Protein AF-A0A9D2WN21-F1 (afdb_monomer)

Foldseek 3Di:
DKEKEAAPDDDDDCVQFDDKDFVLVQCVVDPAQKGWDWDADPQAIKIWMWHADPVARWIWIWIDGVNHTQDIDICPVLVVVLCVVTPGDDPDHDYDYQVNQWDWDDGQFKIKIWGWRMKMWDQDPVPRGIHIHTHTGMMTMDTHD

Nearest PDB structures (foldseek):
  7yfz-assembly1_l  TM=7.341E-01  e=1.716E+00  uncultured cyanophage
  8cht-assembly2_B  TM=3.443E-01  e=5.655E-02  Homo sapiens
  8chu-assembly1_A  TM=2.888E-01  e=1.364E-01  Homo sapiens
  3k44-assembly1_A  TM=2.718E-01  e=8.784E-02  Drosophila melanogaster
  6vbv-assembly1_1  TM=2.927E-01  e=1.537E+00  Bos taurus

Solvent-accessible surface area (backbone atoms only — not comparable to full-atom values): 8009 Å² total; per-residue (Å²): 77,44,20,38,36,34,47,67,97,73,91,77,91,51,89,86,37,82,42,79,41,66,42,51,69,40,34,76,74,31,95,54,68,32,29,76,50,76,48,81,56,96,93,40,45,35,38,41,35,39,38,47,40,87,87,44,35,51,39,32,45,34,34,23,51,71,89,38,80,70,43,78,47,66,42,58,71,61,47,54,54,49,42,70,78,53,52,57,58,41,97,56,73,41,82,43,51,68,75,75,35,37,49,79,47,80,51,86,58,35,40,35,40,40,36,36,46,34,40,38,37,32,41,40,91,87,73,82,39,68,39,42,45,70,42,48,44,37,39,31,38,22,79,47,128

Secondary structure (DSSP, 8-state):
-EEEEE--S-----TT-SEEEEHHHHHHH-SSSEEEEEEE-SSSEEEEEEEE-TTT--EEEEEEETTEEEEEEETHHHHHHHHHHS-S--SSPEE--TTTTEEEEE-SSEEEEEEEEEEEEEEETTTTEEEEEEEEEEEEEEE--

pLDDT: mean 89.33, std 9.94, range [52.62, 97.94]

Organism: NCBI:txid182264

Mean predicted aligned error: 4.8 Å

Structure (mmCIF, N/CA/C/O backbone):
data_AF-A0A9D2WN21-F1
#
_entry.id   AF-A0A9D2WN21-F1
#
loop_
_atom_site.group_PDB
_atom_site.id
_atom_site.type_symbol
_atom_site.label_atom_id
_atom_site.label_alt_id
_atom_site.label_comp_id
_atom_site.label_asym_id
_atom_site.label_entity_id
_atom_site.label_seq_id
_atom_site.pdbx_PDB_ins_code
_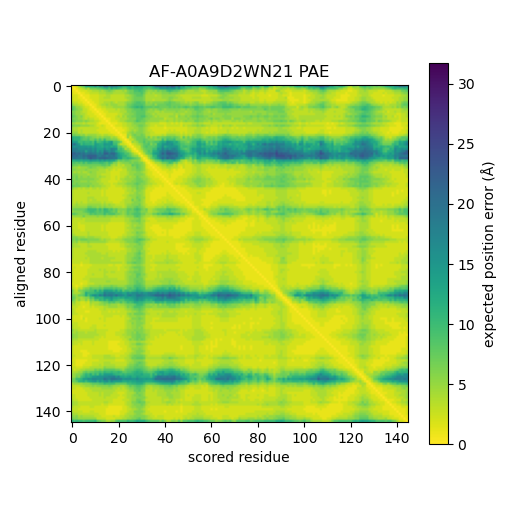atom_site.Cartn_x
_atom_site.Cartn_y
_atom_site.Cartn_z
_atom_site.occupancy
_atom_site.B_iso_or_equiv
_atom_site.auth_seq_id
_atom_site.auth_comp_id
_atom_site.auth_asym_id
_atom_site.auth_atom_id
_atom_site.pdbx_PDB_model_num
ATOM 1 N N . MET A 1 1 ? 10.266 2.972 -21.757 1.00 81.50 1 MET A N 1
ATOM 2 C CA . MET A 1 1 ? 10.824 1.655 -21.338 1.00 81.50 1 MET A CA 1
ATOM 3 C C . MET A 1 1 ? 10.109 1.238 -20.070 1.00 81.50 1 MET A C 1
ATOM 5 O O . MET A 1 1 ? 9.871 2.117 -19.258 1.00 81.50 1 MET A O 1
ATOM 9 N N . GLU A 1 2 ? 9.767 -0.036 -19.892 1.00 86.62 2 GLU A N 1
ATOM 10 C CA . GLU A 1 2 ? 8.952 -0.490 -18.754 1.00 86.62 2 GLU A CA 1
ATOM 11 C C . GLU A 1 2 ? 9.639 -1.627 -17.993 1.00 86.62 2 GLU A C 1
ATOM 13 O O . GLU A 1 2 ? 10.438 -2.369 -18.569 1.00 86.62 2 GLU A O 1
ATOM 18 N N . THR A 1 3 ? 9.349 -1.719 -16.700 1.00 92.06 3 THR A N 1
ATOM 19 C CA . THR A 1 3 ? 9.606 -2.878 -15.846 1.00 92.06 3 THR A CA 1
ATOM 20 C C . THR A 1 3 ? 8.333 -3.160 -15.052 1.00 92.06 3 THR A C 1
ATOM 22 O O . THR A 1 3 ? 7.779 -2.246 -14.445 1.00 92.06 3 THR A O 1
ATOM 25 N N . SER A 1 4 ? 7.891 -4.416 -15.044 1.00 92.44 4 SER A N 1
ATOM 26 C CA . SER A 1 4 ? 6.722 -4.870 -14.279 1.00 92.44 4 SER A CA 1
ATOM 27 C C . SER A 1 4 ? 7.160 -5.789 -13.145 1.00 92.44 4 SER A C 1
ATOM 29 O O . SER A 1 4 ? 7.977 -6.690 -13.364 1.00 92.44 4 SER A O 1
ATOM 31 N N . LEU A 1 5 ? 6.605 -5.590 -11.956 1.00 94.25 5 LEU A N 1
ATOM 32 C CA . LEU A 1 5 ? 6.828 -6.410 -10.769 1.00 94.25 5 LEU A CA 1
ATOM 33 C C . LEU A 1 5 ? 5.545 -7.128 -10.407 1.00 94.25 5 LEU A C 1
ATOM 35 O O . LEU A 1 5 ? 4.504 -6.495 -10.289 1.00 94.25 5 LEU A O 1
ATOM 39 N N . ILE A 1 6 ? 5.619 -8.440 -10.223 1.00 93.69 6 ILE A N 1
ATOM 40 C CA . ILE A 1 6 ? 4.447 -9.257 -9.911 1.00 93.69 6 ILE A CA 1
ATOM 41 C C . ILE A 1 6 ? 4.706 -10.004 -8.611 1.00 93.69 6 ILE A C 1
ATOM 43 O O . ILE A 1 6 ? 5.717 -10.701 -8.493 1.00 93.69 6 ILE A O 1
ATOM 47 N N . LEU A 1 7 ? 3.758 -9.892 -7.681 1.00 93.31 7 LEU A N 1
ATOM 48 C CA . LEU A 1 7 ? 3.696 -10.742 -6.500 1.00 93.31 7 LEU A CA 1
ATOM 49 C C . LEU A 1 7 ? 3.158 -12.121 -6.925 1.00 93.31 7 LEU A C 1
ATOM 51 O O . LEU A 1 7 ? 2.014 -12.206 -7.392 1.00 93.31 7 LEU A O 1
ATOM 55 N N . PRO A 1 8 ? 3.952 -13.206 -6.853 1.00 91.75 8 PRO A N 1
ATOM 56 C CA . PRO A 1 8 ? 3.438 -14.543 -7.121 1.00 91.75 8 PRO A CA 1
ATOM 57 C C . PRO A 1 8 ? 2.351 -14.926 -6.099 1.00 91.75 8 PRO A C 1
ATOM 59 O O . PRO A 1 8 ? 2.333 -14.393 -4.993 1.00 91.75 8 PRO A O 1
ATOM 62 N N . PRO A 1 9 ? 1.446 -15.865 -6.431 1.00 88.12 9 PRO A N 1
ATOM 63 C CA . PRO A 1 9 ? 0.459 -16.346 -5.471 1.00 88.12 9 PRO A CA 1
ATOM 64 C C . PRO A 1 9 ? 1.143 -16.957 -4.244 1.00 88.12 9 PRO A C 1
ATOM 66 O O . PRO A 1 9 ? 1.802 -17.993 -4.349 1.00 88.12 9 PRO A O 1
ATOM 69 N N . GLU A 1 10 ? 0.959 -16.334 -3.086 1.00 86.50 10 GLU A N 1
ATOM 70 C CA . GLU A 1 10 ? 1.473 -16.815 -1.807 1.00 86.50 10 GLU A CA 1
ATOM 71 C C . GLU A 1 10 ? 0.510 -16.498 -0.658 1.00 86.50 10 G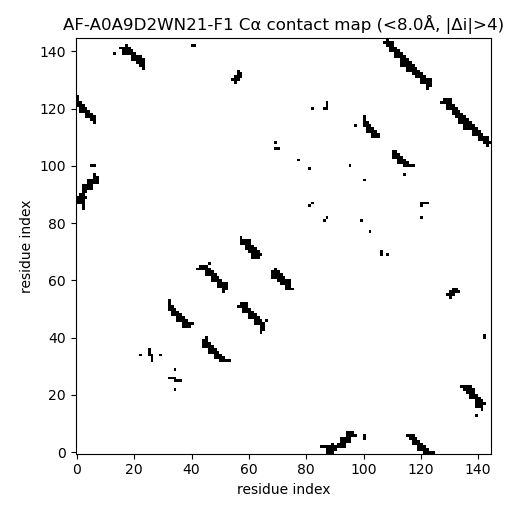LU A C 1
ATOM 73 O O . GLU A 1 10 ? -0.400 -15.678 -0.792 1.00 86.50 10 GLU A O 1
ATOM 78 N N . ALA A 1 11 ? 0.670 -17.204 0.463 1.00 88.44 11 ALA A N 1
ATOM 79 C CA . ALA A 1 11 ? -0.121 -16.959 1.662 1.00 88.44 11 ALA A CA 1
ATOM 80 C C . ALA A 1 11 ? 0.462 -15.771 2.433 1.00 88.44 11 ALA A C 1
ATOM 82 O O . ALA A 1 11 ? 1.665 -15.722 2.677 1.00 88.44 11 ALA A O 1
ATOM 83 N N . ILE A 1 12 ? -0.403 -14.849 2.847 1.00 88.88 12 ILE A N 1
ATOM 84 C CA . ILE A 1 12 ? -0.033 -13.691 3.662 1.00 88.88 12 ILE A CA 1
ATOM 85 C C . ILE A 1 12 ? -0.541 -13.960 5.076 1.00 88.88 12 ILE A C 1
ATOM 87 O O . ILE A 1 12 ? -1.740 -14.180 5.265 1.00 88.88 12 ILE A O 1
ATOM 91 N N . ASP A 1 13 ? 0.363 -13.973 6.054 1.00 89.31 13 ASP A N 1
ATOM 92 C CA . ASP A 1 13 ? -0.025 -14.030 7.461 1.00 89.31 13 ASP A CA 1
ATOM 93 C C . ASP A 1 13 ? -0.565 -12.662 7.884 1.00 89.31 13 ASP A C 1
ATOM 95 O O . ASP A 1 13 ? 0.124 -11.648 7.790 1.00 89.31 13 ASP A O 1
ATOM 99 N N . ILE A 1 14 ? -1.825 -12.649 8.309 1.00 91.44 14 ILE A N 1
ATOM 100 C CA . ILE A 1 14 ? -2.538 -11.449 8.750 1.00 91.44 14 ILE A CA 1
ATOM 101 C C . ILE A 1 14 ? -3.027 -11.588 10.191 1.00 91.44 14 ILE A C 1
ATOM 103 O O . ILE A 1 14 ? -3.936 -10.875 10.598 1.00 91.44 14 ILE A O 1
ATOM 107 N N . SER A 1 15 ? -2.474 -12.534 10.954 1.00 92.12 15 SER A N 1
ATOM 108 C CA . SER A 1 15 ? -2.892 -12.795 12.337 1.00 92.12 15 SER A CA 1
ATOM 109 C C . SER A 1 15 ? -2.738 -11.578 13.255 1.00 92.12 15 SER A C 1
ATOM 111 O O . SER A 1 15 ? -3.534 -11.413 14.179 1.00 92.12 15 SER A O 1
ATOM 113 N N . ASP A 1 16 ? -1.793 -10.693 12.939 1.00 92.25 16 ASP A N 1
ATOM 114 C CA . ASP A 1 16 ? -1.572 -9.421 13.631 1.00 92.25 16 ASP A CA 1
ATOM 115 C C . ASP A 1 16 ? -2.527 -8.295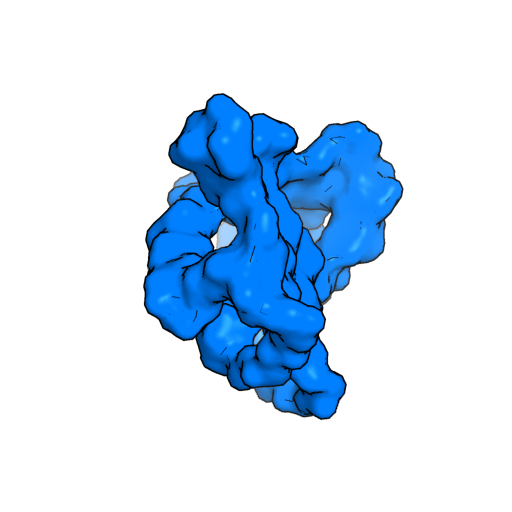 13.185 1.00 92.25 16 ASP A C 1
ATOM 117 O O . ASP A 1 16 ? -2.483 -7.199 13.743 1.00 92.25 16 ASP A O 1
ATOM 121 N N . PHE A 1 17 ? -3.392 -8.536 12.191 1.00 95.38 17 PHE A N 1
ATOM 122 C CA . PHE A 1 17 ? -4.292 -7.532 11.623 1.00 95.38 17 PHE A CA 1
ATOM 123 C C . PHE A 1 17 ? -5.765 -7.893 11.810 1.00 95.38 17 PHE A C 1
ATOM 125 O O . PHE A 1 17 ? -6.249 -8.946 11.397 1.00 95.38 17 PHE A O 1
ATOM 132 N N . ARG A 1 18 ? -6.523 -6.955 12.381 1.00 94.56 18 ARG A N 1
ATOM 133 C CA . ARG A 1 18 ? -7.962 -7.106 12.633 1.00 94.56 18 ARG A CA 1
ATOM 134 C C . ARG A 1 18 ? -8.821 -6.966 11.379 1.00 94.56 18 ARG A C 1
ATOM 136 O O . ARG A 1 18 ? -9.837 -7.652 11.261 1.00 94.56 18 ARG A O 1
ATOM 143 N N . TRP A 1 19 ? -8.466 -6.054 10.476 1.00 95.62 19 TRP A N 1
ATOM 144 C CA . TRP A 1 19 ? -9.272 -5.741 9.295 1.00 95.62 19 TRP A CA 1
ATOM 145 C C . TRP A 1 19 ? -8.493 -5.949 8.003 1.00 95.62 19 TRP A C 1
ATOM 147 O O . TRP A 1 19 ? -7.303 -5.652 7.931 1.00 95.62 19 TRP A O 1
ATOM 157 N N . ALA A 1 20 ? -9.203 -6.406 6.974 1.00 94.44 20 ALA A N 1
ATOM 158 C CA . ALA A 1 20 ? -8.712 -6.549 5.612 1.00 94.44 20 ALA A CA 1
ATOM 159 C C . ALA A 1 20 ? -9.684 -5.854 4.653 1.00 94.44 20 ALA A C 1
ATOM 161 O O . ALA A 1 20 ? -10.892 -6.099 4.700 1.00 94.44 20 ALA A O 1
ATOM 162 N N . PHE A 1 21 ? -9.152 -5.006 3.781 1.00 91.50 21 PHE A N 1
ATOM 163 C CA . PHE A 1 21 ? -9.906 -4.267 2.778 1.00 91.50 21 PHE A CA 1
ATOM 164 C C . PHE A 1 21 ? -9.414 -4.661 1.388 1.00 91.50 21 PHE A C 1
ATOM 166 O O . PHE A 1 21 ? -8.228 -4.526 1.094 1.00 91.50 21 PHE A O 1
ATOM 173 N N . ASP A 1 22 ? -10.329 -5.131 0.541 1.00 87.19 22 ASP A N 1
ATOM 174 C CA . ASP A 1 22 ? -10.082 -5.303 -0.892 1.00 87.19 22 ASP A CA 1
ATOM 175 C C . ASP A 1 22 ? -10.167 -3.932 -1.568 1.00 87.19 22 ASP A C 1
ATOM 177 O O . ASP A 1 22 ? -11.240 -3.330 -1.671 1.00 87.19 22 ASP A O 1
ATOM 181 N N . MET A 1 23 ? -9.014 -3.426 -1.997 1.00 81.12 23 MET A N 1
ATOM 182 C CA . MET A 1 23 ? -8.897 -2.081 -2.556 1.00 81.12 23 MET A CA 1
ATOM 183 C C . MET A 1 23 ? -9.154 -2.056 -4.066 1.00 81.12 23 MET A C 1
ATOM 185 O O . MET A 1 23 ? -9.535 -1.006 -4.590 1.00 81.12 23 MET A O 1
ATOM 189 N N . GLN A 1 24 ? -9.029 -3.198 -4.750 1.00 70.12 24 GLN A N 1
ATOM 190 C CA . GLN A 1 24 ? -9.307 -3.326 -6.182 1.00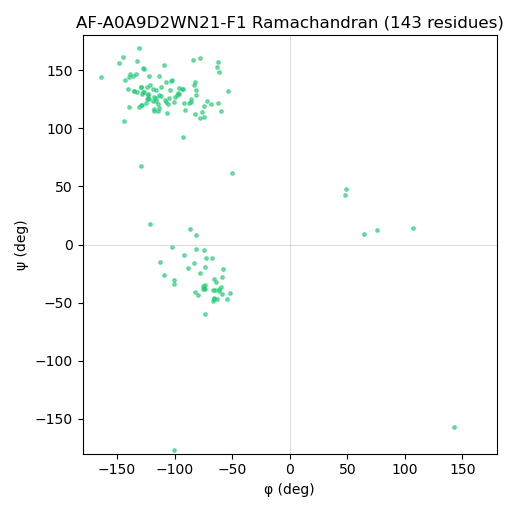 70.12 24 GLN A CA 1
ATOM 191 C C . GLN A 1 24 ? -10.802 -3.111 -6.442 1.00 70.12 24 GLN A C 1
ATOM 193 O O . GLN A 1 24 ? -11.183 -2.244 -7.233 1.00 70.12 24 GLN A O 1
ATOM 198 N N . THR A 1 25 ? -11.657 -3.782 -5.667 1.00 60.56 25 THR A N 1
ATOM 199 C CA . THR A 1 25 ? -13.114 -3.604 -5.761 1.00 60.56 25 THR A CA 1
ATOM 200 C C . THR A 1 25 ? -13.555 -2.182 -5.375 1.00 60.56 25 THR A C 1
ATOM 202 O O . THR A 1 25 ? -14.524 -1.648 -5.922 1.00 60.56 25 THR A O 1
ATOM 205 N N . LEU A 1 26 ? -12.855 -1.522 -4.444 1.00 59.03 26 LEU A N 1
ATOM 206 C CA . LEU A 1 26 ? -13.188 -0.153 -4.031 1.00 59.03 26 LEU A CA 1
ATOM 207 C C . LEU A 1 26 ? -12.810 0.896 -5.087 1.00 59.03 26 LEU A C 1
ATOM 209 O O . LEU A 1 26 ? -13.531 1.882 -5.237 1.00 59.03 26 LEU A O 1
ATOM 213 N N . ALA A 1 27 ? -11.715 0.696 -5.821 1.00 58.75 27 ALA A N 1
ATOM 214 C CA . ALA A 1 27 ? -11.289 1.607 -6.882 1.00 58.75 27 ALA A CA 1
ATOM 215 C C . ALA A 1 27 ? -12.166 1.486 -8.142 1.00 58.75 27 ALA A C 1
ATOM 217 O O . ALA A 1 27 ? -12.504 2.498 -8.746 1.00 58.75 27 ALA A O 1
ATOM 218 N N . GLU A 1 28 ? -12.610 0.279 -8.508 1.00 55.72 28 GLU A N 1
ATOM 219 C CA . GLU A 1 28 ? -13.481 0.065 -9.680 1.00 55.72 28 GLU A CA 1
ATOM 220 C C . GLU A 1 28 ? -14.873 0.706 -9.529 1.00 55.72 28 GLU A C 1
ATOM 222 O O . GLU A 1 28 ? -15.483 1.136 -10.511 1.00 55.72 28 GLU A O 1
ATOM 227 N N . ASN A 1 29 ? -15.371 0.812 -8.293 1.00 52.62 29 ASN A N 1
ATOM 228 C CA . ASN A 1 29 ? -16.668 1.424 -7.994 1.00 52.62 29 ASN A CA 1
ATOM 229 C C . ASN A 1 29 ? -16.617 2.958 -7.887 1.00 52.62 29 ASN A C 1
ATOM 231 O O . ASN A 1 29 ? -17.663 3.612 -7.945 1.00 52.62 29 ASN A O 1
ATOM 235 N N . ASN A 1 30 ? -15.425 3.544 -7.753 1.00 53.00 30 ASN A N 1
ATOM 236 C CA . ASN A 1 30 ? -15.236 4.980 -7.583 1.00 53.00 30 ASN A CA 1
ATOM 237 C C . ASN A 1 30 ? -14.687 5.598 -8.878 1.00 53.00 30 ASN A C 1
ATOM 239 O O . ASN A 1 30 ? -13.569 5.345 -9.304 1.00 53.00 30 ASN A O 1
ATOM 243 N N . LYS A 1 31 ? -15.498 6.441 -9.530 1.00 53.94 31 LYS A N 1
ATOM 244 C CA . LYS A 1 31 ? -15.151 7.114 -10.802 1.00 53.94 31 LYS A CA 1
ATOM 245 C C . LYS A 1 31 ? -14.024 8.148 -10.684 1.00 53.94 31 LYS A C 1
ATOM 247 O O . LYS A 1 31 ? -13.536 8.642 -11.696 1.00 53.94 31 LYS A O 1
ATOM 252 N N . GLU A 1 32 ? -13.651 8.506 -9.467 1.00 61.12 32 GLU A N 1
ATOM 253 C CA . GLU A 1 32 ? -12.569 9.427 -9.141 1.00 61.12 32 GLU A CA 1
ATOM 254 C C . GLU A 1 32 ? -11.457 8.560 -8.574 1.00 61.12 32 GLU A C 1
ATOM 256 O O . GLU A 1 32 ? -11.767 7.851 -7.629 1.00 61.12 32 GLU A O 1
ATOM 261 N N . ASN A 1 33 ? -10.245 8.582 -9.155 1.00 73.50 33 ASN A N 1
ATOM 262 C CA . ASN A 1 33 ? -9.054 7.751 -8.863 1.00 73.50 33 ASN A CA 1
ATOM 263 C C . ASN A 1 33 ? -8.660 7.678 -7.376 1.00 73.50 33 ASN A C 1
ATOM 265 O O . ASN A 1 33 ? -7.596 8.120 -6.941 1.00 73.50 33 ASN A O 1
ATOM 269 N N . SER A 1 34 ? -9.566 7.143 -6.585 1.00 80.19 34 SER A N 1
ATOM 270 C CA . SER A 1 34 ? -9.614 7.219 -5.152 1.00 80.19 34 SER A CA 1
ATOM 271 C C . SER A 1 34 ? -10.576 6.158 -4.637 1.00 80.19 34 SER A C 1
ATOM 273 O O . SER A 1 34 ? -11.588 5.849 -5.260 1.00 80.19 34 SER A O 1
ATOM 275 N N . ALA A 1 35 ? -10.253 5.585 -3.494 1.00 85.44 35 ALA A N 1
ATOM 276 C CA . ALA A 1 35 ? -11.081 4.628 -2.792 1.00 85.44 35 ALA A CA 1
ATOM 277 C C . ALA A 1 35 ? -11.208 5.098 -1.347 1.00 85.44 35 ALA A C 1
ATOM 279 O O . ALA A 1 35 ? -10.218 5.498 -0.736 1.00 85.44 35 ALA A O 1
ATOM 280 N N . SER A 1 36 ? -12.420 5.047 -0.799 1.00 88.88 36 SER A N 1
ATOM 281 C CA . SER A 1 36 ? -12.669 5.374 0.602 1.00 88.88 36 SER A CA 1
ATOM 282 C C . SER A 1 36 ? -13.462 4.263 1.270 1.00 88.88 36 SER A C 1
ATOM 284 O O . SER A 1 36 ? -14.436 3.759 0.708 1.00 88.88 36 SER A O 1
ATOM 286 N N . VAL A 1 37 ? -13.048 3.881 2.474 1.00 91.81 37 VAL A N 1
ATOM 287 C CA . VAL A 1 37 ? -13.747 2.902 3.308 1.00 91.81 37 VAL A CA 1
ATOM 288 C C . VAL A 1 37 ? -13.742 3.363 4.757 1.00 91.81 37 VAL A C 1
ATOM 290 O O . VAL A 1 37 ? -12.824 4.037 5.219 1.00 91.81 37 VAL A O 1
ATOM 293 N N . THR A 1 38 ? -14.813 3.039 5.475 1.00 93.94 38 THR A N 1
ATOM 294 C CA . THR A 1 38 ? -14.979 3.390 6.885 1.00 93.94 38 THR A CA 1
ATOM 295 C C . THR A 1 38 ? -15.160 2.129 7.716 1.00 93.94 38 THR A C 1
ATOM 297 O O . THR A 1 38 ? -15.903 1.231 7.318 1.00 93.94 38 THR A O 1
ATOM 300 N N . VAL A 1 39 ? -14.507 2.069 8.876 1.00 95.31 39 VAL A N 1
ATOM 301 C CA . VAL A 1 39 ? -14.640 0.969 9.836 1.00 95.31 39 VAL A CA 1
ATOM 302 C C . VAL A 1 39 ? -14.770 1.509 11.258 1.00 95.31 39 VAL A C 1
ATOM 304 O O . VAL A 1 39 ? -14.178 2.528 11.607 1.00 95.31 39 VAL A O 1
ATOM 307 N N . ASN A 1 40 ? -15.558 0.824 12.085 1.00 96.19 40 ASN A N 1
ATOM 308 C CA . ASN A 1 40 ? -15.666 1.127 13.510 1.00 96.19 40 ASN A CA 1
ATOM 309 C C . ASN A 1 40 ? -14.627 0.300 14.275 1.00 96.19 40 ASN A C 1
ATOM 311 O O . ASN A 1 40 ? -14.707 -0.931 14.276 1.00 96.19 40 ASN A O 1
ATOM 315 N N . GLY A 1 41 ? -13.669 0.982 14.898 1.00 94.75 41 GLY A N 1
ATOM 316 C CA . GLY A 1 41 ? -12.732 0.412 15.863 1.00 94.75 41 GLY A CA 1
ATOM 317 C C . GLY A 1 41 ? -13.134 0.714 17.300 1.00 94.75 41 GLY A C 1
ATOM 318 O O . GLY A 1 41 ? -14.174 1.331 17.555 1.00 94.75 41 GLY A O 1
ATOM 319 N N . ASP A 1 42 ? -12.303 0.294 18.248 1.00 95.31 42 ASP A N 1
ATOM 320 C CA . ASP A 1 42 ? -12.592 0.459 19.671 1.00 95.31 42 ASP A CA 1
ATOM 321 C C . ASP A 1 42 ? -12.313 1.907 20.128 1.00 95.31 42 ASP A C 1
ATOM 323 O O . ASP A 1 42 ? -12.936 2.397 21.074 1.00 95.31 42 ASP A O 1
ATOM 327 N N . ARG A 1 43 ? -11.437 2.636 19.419 1.00 94.25 43 ARG A N 1
ATOM 328 C CA . ARG A 1 43 ? -11.090 4.050 19.670 1.00 94.25 43 ARG A CA 1
ATOM 329 C C . ARG A 1 43 ? -11.950 5.040 18.875 1.00 94.25 43 ARG A C 1
ATOM 331 O O . ARG A 1 43 ? -11.884 6.250 19.121 1.00 94.25 43 ARG A O 1
ATOM 338 N N . GLY A 1 44 ? -12.765 4.557 17.937 1.00 95.81 44 GLY A N 1
ATOM 339 C CA . GLY A 1 44 ? -13.685 5.380 17.155 1.00 95.81 44 GLY A CA 1
ATOM 340 C C . GLY A 1 44 ? -13.833 4.944 15.703 1.00 95.81 44 GLY A C 1
ATOM 341 O O . GLY A 1 44 ? -13.609 3.790 15.344 1.00 95.81 44 GLY A O 1
ATOM 342 N N . ILE A 1 45 ? -14.252 5.888 14.865 1.00 97.44 45 ILE A N 1
ATOM 343 C CA . ILE A 1 45 ? -14.501 5.645 13.445 1.00 97.44 45 ILE A CA 1
ATOM 344 C C . ILE A 1 45 ? -13.232 5.955 12.657 1.00 97.44 45 ILE A C 1
ATOM 346 O O . ILE A 1 45 ? -12.750 7.091 12.677 1.00 97.44 45 ILE A O 1
ATOM 350 N N . TYR A 1 46 ? -12.736 4.957 11.934 1.00 97.44 46 TYR A N 1
ATOM 351 C CA . TYR A 1 46 ? -11.613 5.085 11.018 1.00 97.44 46 TYR A CA 1
ATOM 352 C C . TYR A 1 46 ? -12.112 5.302 9.598 1.00 97.44 46 TYR A C 1
ATOM 354 O O . TYR A 1 46 ? -12.931 4.524 9.109 1.00 97.44 46 TYR A O 1
ATOM 362 N N . ARG A 1 47 ? -11.586 6.321 8.917 1.00 96.25 47 ARG A N 1
ATOM 363 C CA . ARG A 1 47 ? -11.810 6.557 7.486 1.00 96.25 47 ARG A CA 1
ATOM 364 C C . ARG A 1 47 ? -10.492 6.391 6.746 1.00 96.25 47 ARG A C 1
ATOM 366 O O . ARG A 1 47 ? -9.567 7.168 6.955 1.00 96.25 47 ARG A O 1
ATOM 373 N N . ILE A 1 48 ? -10.421 5.379 5.893 1.00 95.06 48 ILE A N 1
ATOM 374 C CA . ILE A 1 48 ? -9.259 5.061 5.071 1.00 95.06 48 ILE A CA 1
ATOM 375 C C . ILE A 1 48 ? -9.522 5.601 3.673 1.00 95.06 48 ILE A C 1
ATOM 377 O O . ILE A 1 48 ? -10.514 5.232 3.049 1.00 95.06 48 ILE A O 1
ATOM 381 N N . ASN A 1 49 ? -8.636 6.463 3.188 1.00 93.44 49 ASN A N 1
ATOM 382 C CA . ASN A 1 49 ? -8.702 7.067 1.867 1.00 93.44 49 ASN A CA 1
ATOM 383 C C . ASN A 1 49 ? -7.418 6.753 1.102 1.00 93.44 49 ASN A C 1
ATOM 385 O O . ASN A 1 49 ? -6.315 7.043 1.562 1.00 93.44 49 ASN A O 1
ATOM 389 N N . TRP A 1 50 ? -7.573 6.186 -0.080 1.00 92.06 50 TRP A N 1
ATOM 390 C CA . TRP A 1 50 ? -6.512 5.950 -1.043 1.00 92.06 50 TRP A CA 1
ATOM 391 C C . TRP A 1 50 ? -6.758 6.858 -2.234 1.00 92.06 50 TRP A C 1
ATOM 393 O O . TRP A 1 50 ? -7.859 6.822 -2.764 1.00 92.06 50 TRP A O 1
ATOM 403 N N . THR A 1 51 ? -5.777 7.645 -2.663 1.00 90.81 51 THR A N 1
ATOM 404 C CA . THR A 1 51 ? -5.924 8.560 -3.808 1.00 90.81 51 THR A CA 1
ATOM 405 C C . THR A 1 51 ? -4.704 8.464 -4.705 1.00 90.81 51 THR A C 1
ATOM 407 O O . THR A 1 51 ? -3.587 8.540 -4.205 1.00 90.81 51 THR A O 1
ATOM 410 N N . VAL A 1 52 ? -4.899 8.332 -6.017 1.00 88.69 52 VAL A N 1
ATOM 411 C CA . VAL A 1 52 ? -3.820 8.240 -7.012 1.00 88.69 52 VAL A CA 1
ATOM 412 C C . VAL A 1 52 ? -3.688 9.561 -7.767 1.00 88.69 52 VAL A C 1
ATOM 414 O O . VAL A 1 52 ? -4.658 10.046 -8.352 1.00 88.69 52 VAL A O 1
ATOM 417 N N . ASP A 1 53 ? -2.483 10.133 -7.789 1.00 85.69 53 ASP A N 1
ATOM 418 C CA . ASP A 1 53 ? -2.175 11.269 -8.661 1.00 85.69 53 ASP A CA 1
ATOM 419 C C . ASP A 1 53 ? -2.180 10.815 -10.130 1.00 85.69 53 ASP A C 1
ATOM 421 O O . ASP A 1 53 ? -1.415 9.935 -10.514 1.00 85.69 53 ASP A O 1
ATOM 425 N N . MET A 1 54 ? -3.028 11.411 -10.970 1.00 79.88 54 MET A N 1
ATOM 426 C CA . MET A 1 54 ? -3.177 10.994 -12.372 1.00 79.88 54 MET A CA 1
ATOM 427 C C . MET A 1 54 ? -2.007 11.391 -13.278 1.00 79.88 54 MET A C 1
ATOM 429 O O . MET A 1 54 ? -1.881 10.839 -14.368 1.00 79.88 54 MET A O 1
ATOM 433 N N . GLN A 1 55 ? -1.187 12.367 -12.882 1.00 80.19 55 GLN A N 1
ATOM 434 C CA . GLN A 1 55 ? -0.062 12.819 -13.700 1.00 80.19 55 GLN A CA 1
ATOM 435 C C . GLN A 1 55 ? 1.126 11.870 -13.563 1.00 80.19 55 GLN A C 1
ATOM 437 O O . GLN A 1 55 ? 1.753 11.503 -14.557 1.00 80.19 55 GLN A O 1
ATOM 442 N N . ILE A 1 56 ? 1.417 11.457 -12.330 1.00 79.75 56 ILE A N 1
ATOM 443 C CA . ILE A 1 56 ? 2.619 10.675 -12.001 1.00 79.75 56 ILE A CA 1
ATOM 444 C C . ILE A 1 56 ? 2.310 9.241 -11.552 1.00 79.75 56 ILE A C 1
ATOM 446 O O . ILE A 1 56 ? 3.201 8.392 -11.544 1.00 79.75 56 ILE A O 1
ATOM 450 N N . GLY A 1 57 ? 1.055 8.941 -11.214 1.00 85.88 57 GLY A N 1
ATOM 451 C CA . GLY A 1 57 ? 0.615 7.616 -10.773 1.00 85.88 57 GLY A CA 1
ATOM 452 C C . GLY A 1 57 ? 1.010 7.272 -9.337 1.00 85.88 57 GLY A C 1
ATOM 453 O O . GLY A 1 57 ? 0.921 6.113 -8.939 1.00 85.88 57 GLY A O 1
ATOM 454 N N . ILE A 1 58 ? 1.464 8.258 -8.555 1.00 90.94 58 ILE A N 1
ATOM 455 C CA . ILE A 1 58 ? 1.895 8.056 -7.170 1.00 90.94 58 ILE A CA 1
ATOM 456 C C . ILE A 1 58 ? 0.685 8.173 -6.237 1.00 90.94 58 ILE A C 1
ATOM 458 O O . ILE A 1 58 ? 0.035 9.223 -6.204 1.00 90.94 58 ILE A O 1
ATOM 462 N N . PRO A 1 59 ? 0.378 7.128 -5.454 1.00 92.69 59 PRO A N 1
ATOM 463 C CA . PRO A 1 59 ? -0.726 7.173 -4.522 1.00 92.69 59 PRO A CA 1
ATOM 464 C C . PRO A 1 59 ? -0.368 7.823 -3.187 1.00 92.69 59 PRO A C 1
ATOM 466 O O . PRO A 1 59 ? 0.788 7.867 -2.760 1.00 92.69 59 PRO A O 1
ATOM 469 N N . THR A 1 60 ? -1.409 8.280 -2.503 1.00 94.62 60 THR A N 1
ATOM 470 C CA . THR A 1 60 ? -1.386 8.739 -1.118 1.00 94.62 60 THR A CA 1
ATOM 471 C C . THR A 1 60 ? -2.394 7.927 -0.314 1.00 94.62 60 THR A C 1
ATOM 473 O O . THR A 1 60 ? -3.554 7.808 -0.714 1.00 94.62 60 THR A O 1
ATOM 476 N N . LEU A 1 61 ? -1.952 7.380 0.819 1.00 95.62 61 LEU A N 1
ATOM 477 C CA . LEU A 1 61 ? -2.827 6.797 1.831 1.00 95.62 61 LEU A CA 1
ATOM 478 C C . LEU A 1 61 ? -3.057 7.826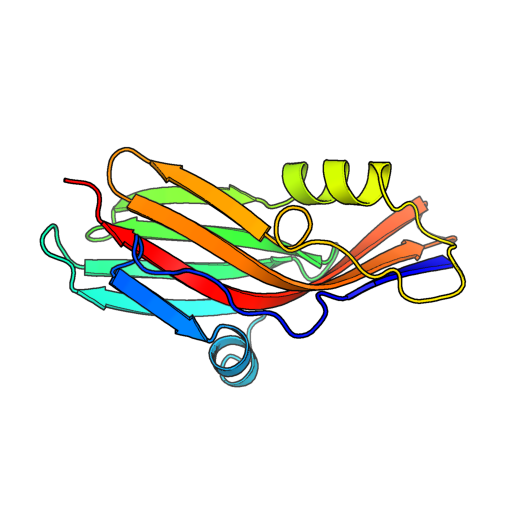 2.932 1.00 95.62 61 LEU A C 1
ATOM 480 O O . LEU A 1 61 ? -2.102 8.343 3.512 1.00 95.62 61 LEU A O 1
ATOM 484 N N . LYS A 1 62 ? -4.320 8.065 3.262 1.00 97.00 62 LYS A N 1
ATOM 485 C CA . LYS A 1 62 ? -4.732 8.899 4.382 1.00 97.00 62 LYS A CA 1
ATOM 486 C C . LYS A 1 62 ? -5.690 8.131 5.284 1.00 97.00 62 LYS A C 1
ATOM 488 O O . LYS A 1 62 ? -6.664 7.563 4.798 1.00 97.00 62 LYS A O 1
ATOM 493 N N . ILE A 1 63 ? -5.435 8.142 6.587 1.00 97.06 63 ILE A N 1
ATOM 494 C CA . ILE A 1 63 ? -6.305 7.543 7.600 1.00 97.06 63 ILE A CA 1
ATOM 495 C C . ILE A 1 63 ? -6.705 8.619 8.603 1.00 97.06 63 ILE A C 1
ATOM 497 O O . ILE A 1 63 ? -5.847 9.263 9.214 1.00 97.06 63 ILE A O 1
ATOM 501 N N . ASP A 1 64 ? -8.012 8.775 8.787 1.00 97.88 64 ASP A N 1
ATOM 502 C CA . ASP A 1 64 ? -8.603 9.643 9.799 1.00 97.88 64 ASP A CA 1
ATOM 503 C C . ASP A 1 64 ? -9.203 8.800 10.929 1.00 97.88 64 ASP A C 1
ATOM 505 O O . ASP A 1 64 ? -9.858 7.796 10.660 1.00 97.88 64 ASP A O 1
ATOM 509 N N . LEU A 1 65 ? -9.043 9.238 12.177 1.00 97.75 65 LEU A N 1
ATOM 510 C CA . LEU A 1 65 ? -9.750 8.733 13.353 1.00 97.75 65 LEU A CA 1
ATOM 511 C C . LEU A 1 65 ? -10.660 9.840 13.887 1.00 97.75 65 LEU A C 1
ATOM 513 O O . LEU A 1 65 ? -10.169 10.887 14.308 1.00 97.75 65 LEU A O 1
ATOM 517 N N . ASN A 1 66 ? -11.977 9.616 13.895 1.00 96.69 66 ASN A N 1
ATOM 518 C CA . ASN A 1 66 ? -12.972 10.613 14.321 1.00 96.69 66 ASN A CA 1
ATOM 519 C C . ASN A 1 66 ? -12.744 11.986 13.645 1.00 96.69 66 ASN A C 1
ATOM 521 O O . ASN A 1 66 ? -12.667 13.016 14.312 1.00 96.69 66 ASN A O 1
ATOM 525 N N . ASP A 1 67 ? -12.559 11.970 12.320 1.00 95.19 67 ASP A N 1
ATOM 526 C CA . ASP A 1 67 ? -12.274 13.137 11.465 1.00 95.19 67 ASP A CA 1
ATOM 527 C C . ASP A 1 67 ? -10.935 13.860 11.732 1.00 95.19 67 ASP A C 1
ATOM 529 O O . ASP A 1 67 ? -10.661 14.909 11.143 1.00 95.19 67 ASP A O 1
ATOM 533 N N . ARG A 1 68 ? -10.055 13.292 12.566 1.00 97.19 68 ARG A N 1
ATOM 534 C CA . ARG A 1 68 ? -8.670 13.748 12.740 1.00 97.19 68 ARG A CA 1
ATOM 535 C C . ARG A 1 68 ? -7.718 12.874 11.932 1.00 97.19 68 ARG A C 1
ATOM 537 O O . ARG A 1 68 ? -7.665 11.670 12.149 1.00 97.19 68 ARG A O 1
ATOM 544 N N . VAL A 1 69 ? -6.888 13.493 11.095 1.00 97.75 69 VAL A N 1
ATOM 545 C CA . VAL A 1 69 ? -5.815 12.794 10.371 1.00 97.75 69 VAL A CA 1
ATOM 546 C C . VAL A 1 69 ? -4.819 12.191 11.367 1.00 97.75 69 VAL A C 1
ATOM 548 O O . VAL A 1 69 ? -4.241 12.921 12.179 1.00 97.75 69 VAL A O 1
ATOM 551 N N . ILE A 1 70 ? -4.630 10.873 11.302 1.00 97.94 70 ILE A N 1
ATOM 552 C CA . ILE A 1 70 ? -3.627 10.136 12.091 1.00 97.94 70 ILE A CA 1
ATOM 553 C C . ILE A 1 70 ? -2.477 9.620 11.221 1.00 97.94 70 ILE A C 1
ATOM 555 O O . ILE A 1 70 ? -1.357 9.499 11.704 1.00 97.94 70 ILE A O 1
ATOM 559 N N . LEU A 1 71 ? -2.732 9.387 9.930 1.00 97.81 71 LEU A N 1
ATOM 560 C CA . LEU A 1 71 ? -1.730 9.007 8.938 1.00 97.81 71 LEU A CA 1
ATOM 561 C C . LEU A 1 71 ? -2.023 9.730 7.626 1.00 97.81 71 LEU A C 1
ATOM 563 O O . LEU A 1 71 ? -3.155 9.712 7.150 1.00 97.81 71 LEU A O 1
ATOM 567 N N . GLU A 1 72 ? -0.999 10.311 7.015 1.00 97.56 72 GLU A N 1
ATOM 568 C CA . GLU A 1 72 ? -1.040 10.791 5.635 1.00 97.56 72 GLU A CA 1
ATOM 569 C C . GLU A 1 72 ? 0.329 10.535 5.009 1.00 97.56 72 GLU A C 1
ATOM 571 O O . GLU A 1 72 ? 1.317 11.181 5.356 1.00 97.56 72 GLU A O 1
ATOM 576 N N . GLN A 1 73 ? 0.399 9.535 4.133 1.00 97.25 73 GLN A N 1
ATOM 577 C CA . GLN A 1 73 ? 1.646 9.063 3.549 1.00 97.25 73 GLN A CA 1
ATOM 578 C C . GLN A 1 73 ? 1.535 9.022 2.029 1.00 97.25 73 GLN A C 1
ATOM 580 O O . GLN A 1 73 ? 0.730 8.282 1.466 1.00 97.25 73 GLN A O 1
ATOM 585 N N . ASN A 1 74 ? 2.400 9.785 1.366 1.00 94.88 74 ASN A N 1
ATOM 586 C CA . ASN A 1 74 ? 2.627 9.676 -0.068 1.00 94.88 74 ASN A CA 1
ATOM 587 C C . ASN A 1 74 ? 3.631 8.545 -0.356 1.00 94.88 74 ASN A C 1
ATOM 589 O O . ASN A 1 74 ? 4.642 8.419 0.343 1.00 94.88 74 ASN A O 1
ATOM 593 N N . MET A 1 75 ? 3.376 7.731 -1.381 1.00 94.75 75 MET A N 1
ATOM 594 C CA . MET A 1 75 ? 4.179 6.534 -1.660 1.00 94.75 75 MET A CA 1
ATOM 595 C C . MET A 1 75 ? 5.485 6.797 -2.420 1.00 94.75 75 MET A C 1
ATOM 597 O O . MET A 1 75 ? 6.163 5.839 -2.787 1.00 94.75 75 MET A O 1
ATOM 601 N N . ASN A 1 76 ? 5.887 8.058 -2.616 1.00 94.19 76 ASN A N 1
ATOM 602 C CA . ASN A 1 76 ? 7.110 8.399 -3.346 1.00 94.19 76 ASN A CA 1
ATOM 603 C C . ASN A 1 76 ? 8.356 7.700 -2.779 1.00 94.19 76 ASN A C 1
ATOM 605 O O . ASN A 1 76 ? 9.081 7.059 -3.525 1.00 94.19 76 ASN A O 1
ATOM 609 N N . THR A 1 77 ? 8.565 7.714 -1.458 1.00 94.25 77 THR A N 1
ATOM 610 C CA . THR A 1 77 ? 9.739 7.063 -0.841 1.00 94.25 77 THR A CA 1
ATOM 611 C C . THR A 1 77 ? 9.774 5.551 -1.083 1.00 94.25 77 THR A C 1
ATOM 613 O O . THR A 1 77 ? 10.840 4.973 -1.304 1.00 94.25 77 THR A O 1
ATOM 616 N N . TYR A 1 78 ? 8.610 4.894 -1.043 1.00 95.75 78 TYR A N 1
ATOM 617 C CA . TYR A 1 78 ? 8.498 3.469 -1.351 1.00 95.75 78 TYR A CA 1
ATOM 618 C C . TYR A 1 78 ? 8.833 3.211 -2.825 1.00 95.75 78 TYR A C 1
ATOM 620 O O . TYR A 1 78 ? 9.660 2.350 -3.124 1.00 95.75 78 TYR A O 1
ATOM 628 N N . LEU A 1 79 ? 8.264 4.008 -3.731 1.00 93.81 79 LEU A N 1
ATOM 629 C CA . LEU A 1 79 ? 8.505 3.903 -5.167 1.00 93.81 79 LEU A CA 1
ATOM 630 C C . LEU A 1 79 ? 9.955 4.210 -5.548 1.00 93.81 79 LEU A C 1
ATOM 632 O O . LEU A 1 79 ? 10.520 3.473 -6.344 1.00 93.81 79 LEU A O 1
ATOM 636 N N . ASP A 1 80 ? 10.603 5.195 -4.929 1.00 93.50 80 ASP A N 1
ATOM 637 C CA . ASP A 1 80 ? 12.022 5.500 -5.148 1.00 93.50 80 ASP A CA 1
ATOM 638 C C . ASP A 1 80 ? 12.912 4.293 -4.812 1.00 93.50 80 ASP A C 1
ATOM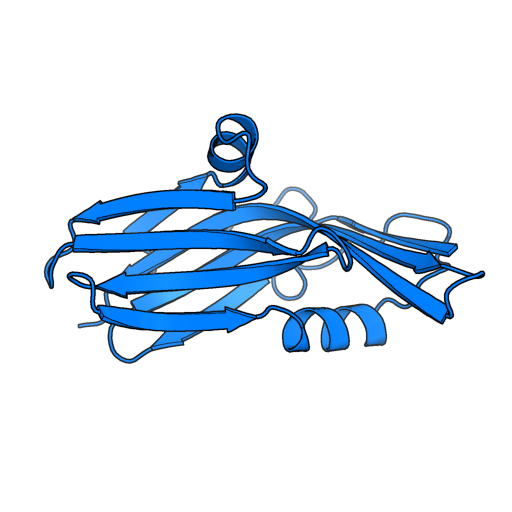 640 O O . ASP A 1 80 ? 13.832 3.946 -5.561 1.00 93.50 80 ASP A O 1
ATOM 644 N N . ARG A 1 81 ? 12.615 3.604 -3.699 1.00 94.56 81 ARG A N 1
ATOM 645 C CA . ARG A 1 81 ? 13.308 2.367 -3.306 1.00 94.56 81 ARG A CA 1
ATOM 646 C C . ARG A 1 81 ? 13.089 1.259 -4.338 1.00 94.56 81 ARG A C 1
ATOM 648 O O . ARG A 1 81 ? 14.059 0.613 -4.738 1.00 94.56 81 ARG A O 1
ATOM 655 N N . ILE A 1 82 ? 11.844 1.056 -4.771 1.00 93.69 82 ILE A N 1
ATOM 656 C CA . ILE A 1 82 ? 11.489 0.021 -5.748 1.00 93.69 82 ILE A CA 1
ATOM 657 C C . ILE A 1 82 ? 12.122 0.315 -7.112 1.00 93.69 82 ILE A C 1
ATOM 659 O O . ILE A 1 82 ? 12.779 -0.559 -7.666 1.00 93.69 82 ILE A O 1
ATOM 663 N N . THR A 1 83 ? 12.046 1.546 -7.612 1.00 92.19 83 THR A N 1
ATOM 664 C CA . THR A 1 83 ? 12.669 1.981 -8.873 1.00 92.19 83 THR A CA 1
ATOM 665 C C . THR A 1 83 ? 14.183 1.813 -8.855 1.00 92.19 83 THR A C 1
ATOM 667 O O . THR A 1 83 ? 14.779 1.432 -9.863 1.00 92.19 83 THR A O 1
ATOM 670 N N . LYS A 1 84 ? 14.834 2.052 -7.711 1.00 92.44 84 LYS A N 1
ATOM 671 C CA . LYS A 1 84 ? 16.280 1.837 -7.572 1.00 92.44 84 LYS A CA 1
ATOM 672 C C . LYS A 1 84 ? 16.663 0.358 -7.672 1.00 92.44 84 LYS A C 1
ATOM 674 O O . LYS A 1 84 ? 17.698 0.045 -8.258 1.00 92.44 84 LYS A O 1
ATOM 679 N N . ALA A 1 85 ? 15.859 -0.537 -7.099 1.00 91.69 85 ALA A N 1
ATOM 680 C CA . ALA A 1 85 ? 16.071 -1.983 -7.193 1.00 91.69 85 ALA A CA 1
ATOM 681 C C . ALA A 1 85 ? 15.682 -2.536 -8.579 1.00 91.69 85 ALA A C 1
ATOM 683 O O . ALA A 1 85 ? 16.359 -3.412 -9.121 1.00 91.69 85 ALA A O 1
ATOM 684 N N . TYR A 1 86 ? 14.637 -1.964 -9.179 1.00 91.44 86 TYR A N 1
ATOM 685 C CA . TYR A 1 86 ? 13.990 -2.425 -10.404 1.00 91.44 86 TYR A CA 1
ATOM 686 C C . TYR A 1 86 ? 13.842 -1.287 -11.426 1.00 91.44 86 TYR A C 1
ATOM 688 O O . TYR A 1 86 ? 12.725 -0.868 -11.736 1.00 91.44 86 TYR A O 1
ATOM 696 N N . PRO A 1 87 ? 14.951 -0.775 -11.989 1.00 89.38 87 PRO A N 1
ATOM 697 C CA . PRO A 1 87 ? 14.887 0.321 -12.946 1.00 89.38 87 PRO A CA 1
ATOM 698 C C . PRO A 1 87 ? 14.124 -0.085 -14.221 1.00 89.38 87 PRO A C 1
ATOM 700 O O . PRO A 1 87 ? 14.120 -1.269 -14.591 1.00 89.38 87 PRO A O 1
ATOM 703 N N . PRO A 1 88 ? 13.500 0.878 -14.924 1.00 87.62 88 PRO A N 1
ATOM 704 C CA . PRO A 1 88 ? 12.760 0.623 -16.157 1.00 87.62 88 PRO A CA 1
ATOM 705 C C . PRO A 1 88 ? 13.661 0.050 -17.261 1.00 87.62 88 PRO A C 1
ATOM 707 O O . PRO A 1 88 ? 14.842 0.384 -17.363 1.00 87.62 88 PRO A O 1
ATOM 710 N N . GLY A 1 89 ? 13.089 -0.791 -18.129 1.00 83.69 89 GLY A N 1
ATOM 711 C CA . GLY A 1 89 ? 13.792 -1.374 -19.279 1.00 83.69 89 GLY A CA 1
ATOM 712 C C . GLY A 1 89 ? 14.133 -2.856 -19.135 1.00 83.69 89 GLY A C 1
ATOM 713 O O . GLY A 1 89 ? 14.931 -3.377 -19.920 1.00 83.69 89 GLY A O 1
ATOM 714 N N . LYS A 1 90 ? 13.533 -3.560 -18.168 1.00 77.31 90 LYS A N 1
ATOM 715 C CA . LYS A 1 90 ? 13.614 -5.021 -18.092 1.00 77.31 90 LYS A CA 1
ATOM 716 C C . LYS A 1 90 ? 12.520 -5.639 -18.978 1.00 77.31 90 LYS A C 1
ATOM 718 O O . LYS A 1 90 ? 11.343 -5.392 -18.756 1.00 77.31 90 LYS A O 1
ATOM 723 N N . PRO A 1 91 ? 12.871 -6.486 -19.964 1.00 68.06 91 PRO A N 1
ATOM 724 C CA . PRO A 1 91 ? 11.923 -6.957 -20.979 1.00 68.06 91 PRO A CA 1
ATOM 725 C C . PRO A 1 91 ? 10.910 -8.000 -20.482 1.00 68.06 91 PRO A C 1
ATOM 727 O O . PRO A 1 91 ? 10.068 -8.439 -21.261 1.00 68.06 91 PRO A O 1
ATOM 730 N N . ARG A 1 92 ? 11.008 -8.463 -19.231 1.00 73.62 92 ARG A N 1
ATOM 731 C CA . ARG A 1 92 ? 10.096 -9.458 -18.656 1.00 73.62 92 ARG A CA 1
ATOM 732 C C . ARG A 1 92 ? 9.646 -9.020 -17.266 1.00 73.62 92 ARG A C 1
ATOM 734 O O . ARG A 1 92 ? 10.469 -8.439 -16.552 1.00 73.62 92 ARG A O 1
ATOM 741 N N . PRO A 1 93 ? 8.403 -9.353 -16.868 1.00 78.44 93 PRO A N 1
ATOM 742 C CA . PRO A 1 93 ? 7.970 -9.178 -15.495 1.00 78.44 93 PRO A CA 1
ATOM 743 C C . PRO A 1 93 ? 8.935 -9.876 -14.541 1.00 78.44 93 PRO A C 1
ATOM 745 O O . PRO A 1 93 ? 9.330 -11.023 -14.773 1.00 78.44 93 PRO A O 1
ATOM 748 N N . THR A 1 94 ? 9.334 -9.165 -13.496 1.00 88.94 94 THR A N 1
ATOM 749 C CA . THR A 1 94 ? 10.192 -9.698 -12.443 1.00 88.94 94 THR A CA 1
ATOM 750 C C . THR A 1 94 ? 9.304 -10.141 -11.289 1.00 88.94 94 THR A C 1
ATOM 752 O O . THR A 1 94 ? 8.405 -9.413 -10.872 1.00 88.94 94 THR A O 1
ATOM 755 N N . GLN A 1 95 ? 9.515 -11.365 -10.813 1.00 90.75 95 GLN A N 1
ATOM 756 C CA . GLN A 1 95 ? 8.859 -11.832 -9.596 1.00 90.75 95 GLN A CA 1
ATOM 757 C C . GLN A 1 95 ? 9.496 -11.113 -8.414 1.00 90.75 95 GLN A C 1
ATOM 759 O O . GLN A 1 95 ? 10.717 -11.167 -8.263 1.00 90.75 95 GLN A O 1
ATOM 764 N N . ALA A 1 96 ? 8.671 -10.435 -7.628 1.00 91.56 96 ALA A N 1
ATOM 765 C CA . ALA A 1 96 ? 9.090 -9.735 -6.425 1.00 91.56 96 ALA A CA 1
ATOM 766 C C . ALA A 1 96 ? 8.561 -10.470 -5.191 1.00 91.56 96 ALA A C 1
ATOM 768 O O . ALA A 1 96 ? 7.574 -11.205 -5.263 1.00 91.56 96 ALA A O 1
ATOM 769 N N . THR A 1 97 ? 9.247 -10.297 -4.070 1.00 93.56 97 THR A N 1
ATOM 770 C CA . THR A 1 97 ? 8.856 -10.891 -2.785 1.00 93.56 97 THR A CA 1
ATOM 771 C C . THR A 1 97 ? 7.704 -10.119 -2.139 1.00 93.56 97 THR A C 1
ATOM 773 O O . THR A 1 97 ? 7.508 -8.938 -2.440 1.00 93.56 97 THR A O 1
ATOM 776 N N . LEU A 1 98 ? 6.984 -10.738 -1.195 1.00 93.44 98 LEU A N 1
ATOM 777 C CA . LEU A 1 98 ? 5.998 -10.033 -0.368 1.00 93.44 98 LEU A CA 1
ATOM 778 C C . LEU A 1 98 ? 6.579 -8.783 0.300 1.00 93.44 98 LEU A C 1
ATOM 780 O O . LEU A 1 98 ? 5.923 -7.750 0.314 1.00 93.44 98 LEU A O 1
ATOM 784 N N . GLU A 1 99 ? 7.807 -8.845 0.820 1.00 93.00 99 GLU A N 1
ATOM 785 C CA . GLU A 1 99 ? 8.466 -7.703 1.473 1.00 93.00 99 GLU A CA 1
ATOM 786 C C . GLU A 1 99 ? 8.655 -6.519 0.512 1.00 93.00 99 GLU A C 1
ATOM 788 O O . GLU A 1 99 ? 8.451 -5.361 0.875 1.00 93.00 99 GLU A O 1
ATOM 793 N N . GLU A 1 100 ? 9.015 -6.792 -0.741 1.00 94.69 100 GLU A N 1
ATOM 794 C CA . GLU A 1 100 ? 9.164 -5.751 -1.759 1.00 94.69 100 GLU A CA 1
ATOM 795 C C . GLU A 1 100 ? 7.809 -5.224 -2.223 1.00 94.69 100 GLU A C 1
ATOM 797 O O . GLU A 1 100 ? 7.650 -4.022 -2.431 1.00 94.69 100 GLU A O 1
ATOM 802 N N . MET A 1 101 ? 6.823 -6.111 -2.343 1.00 95.31 101 MET A N 1
ATOM 803 C CA . MET A 1 101 ? 5.460 -5.811 -2.784 1.00 95.31 101 MET A CA 1
ATOM 804 C C . MET A 1 101 ? 4.544 -5.378 -1.637 1.00 95.31 101 MET A C 1
ATOM 806 O O . MET A 1 101 ? 3.326 -5.320 -1.809 1.00 95.31 101 MET A O 1
ATOM 810 N N . SER A 1 102 ? 5.104 -5.057 -0.473 1.00 95.62 102 SER A N 1
ATOM 811 C CA . SER A 1 102 ? 4.343 -4.552 0.659 1.00 95.62 102 SER A CA 1
ATOM 812 C C . SER A 1 102 ? 4.975 -3.319 1.288 1.00 95.62 102 SER A C 1
ATOM 814 O O . SER A 1 102 ? 6.160 -3.010 1.122 1.00 95.62 102 SER A O 1
ATOM 816 N N . LEU A 1 103 ? 4.132 -2.570 1.990 1.00 96.56 103 LEU A N 1
ATOM 817 C CA . LEU A 1 103 ? 4.536 -1.409 2.760 1.00 96.56 103 LEU A CA 1
ATOM 818 C C . LEU A 1 103 ? 3.781 -1.394 4.083 1.00 96.56 103 LEU A C 1
ATOM 820 O O . LEU A 1 103 ? 2.557 -1.280 4.101 1.00 96.56 103 LEU A O 1
ATOM 824 N N . GLN A 1 104 ? 4.531 -1.466 5.178 1.00 96.25 104 GLN A N 1
ATOM 825 C CA . GLN A 1 104 ? 4.005 -1.281 6.522 1.00 96.25 104 GLN A CA 1
ATOM 826 C C . GLN A 1 104 ? 4.167 0.176 6.955 1.00 96.25 104 GLN A C 1
ATOM 828 O O . GLN A 1 104 ? 5.232 0.771 6.780 1.00 96.25 104 GLN A O 1
ATOM 833 N N . LEU A 1 105 ? 3.105 0.745 7.516 1.00 97.19 105 LEU A N 1
ATOM 834 C CA . LEU A 1 105 ? 3.049 2.099 8.054 1.00 97.19 105 LEU A CA 1
ATOM 835 C C . LEU A 1 105 ? 2.520 2.034 9.482 1.00 97.19 105 LEU A C 1
ATOM 837 O O . LEU A 1 105 ? 1.493 1.408 9.738 1.00 97.19 105 LEU A O 1
ATOM 841 N N . GLU A 1 106 ? 3.209 2.697 10.402 1.00 96.56 106 GLU A N 1
ATOM 842 C CA . GLU A 1 106 ? 2.905 2.645 11.831 1.00 96.56 106 GLU A CA 1
ATOM 843 C C . GLU A 1 106 ? 2.661 4.045 12.384 1.00 96.56 106 GLU A C 1
ATOM 845 O O . GLU A 1 106 ? 3.420 4.983 12.123 1.00 96.56 106 GLU A O 1
ATOM 850 N N . THR A 1 107 ? 1.609 4.174 13.188 1.00 96.31 107 THR A N 1
ATOM 851 C CA . THR A 1 107 ? 1.325 5.347 14.016 1.00 96.31 107 THR A CA 1
ATOM 852 C C . THR A 1 107 ? 1.017 4.901 15.448 1.00 96.31 107 THR A C 1
ATOM 854 O O . THR A 1 107 ? 0.805 3.713 15.703 1.00 96.31 107 THR A O 1
ATOM 857 N N . PRO A 1 108 ? 0.944 5.825 16.421 1.00 96.50 108 PRO A N 1
ATOM 858 C CA . PRO A 1 108 ? 0.486 5.488 17.769 1.00 96.50 108 PRO A CA 1
ATOM 859 C C . PRO A 1 108 ? -0.928 4.880 17.829 1.00 96.50 108 PRO A C 1
ATOM 861 O O . PRO A 1 108 ? -1.287 4.254 18.823 1.00 96.50 108 PRO A O 1
ATOM 864 N N . GLU A 1 109 ? -1.757 5.097 16.809 1.00 96.81 109 GLU A N 1
ATOM 865 C CA . GLU A 1 109 ? -3.149 4.653 16.762 1.00 96.81 109 GLU A CA 1
ATOM 866 C C . GLU A 1 109 ? -3.365 3.391 15.930 1.00 96.81 109 GLU A C 1
ATOM 868 O O . GLU A 1 109 ? -4.261 2.615 16.266 1.00 96.81 109 GLU A O 1
ATOM 873 N N . VAL A 1 110 ? -2.601 3.188 14.851 1.00 97.00 110 VAL A N 1
ATOM 874 C CA . VAL A 1 110 ? -2.803 2.062 13.927 1.00 97.00 110 VAL A CA 1
ATOM 875 C C . VAL A 1 110 ? -1.510 1.566 13.292 1.00 97.00 110 VAL A C 1
ATOM 877 O O . VAL A 1 110 ? -0.559 2.322 13.096 1.00 97.00 110 VAL A O 1
ATOM 880 N N . THR A 1 111 ? -1.536 0.305 12.874 1.00 97.56 111 THR A N 1
ATOM 881 C CA . THR A 1 111 ? -0.561 -0.289 11.958 1.00 97.56 111 THR A CA 1
ATOM 882 C C . THR A 1 111 ? -1.282 -0.701 10.681 1.00 97.56 111 THR A C 1
ATOM 884 O O . THR A 1 111 ? -2.280 -1.421 10.728 1.00 97.56 111 THR A O 1
ATOM 887 N N . ALA A 1 112 ? -0.798 -0.229 9.535 1.00 97.06 112 ALA A N 1
ATOM 888 C CA . ALA A 1 112 ? -1.352 -0.526 8.221 1.00 97.06 112 ALA A CA 1
ATOM 889 C C . ALA A 1 112 ? -0.334 -1.291 7.373 1.00 97.06 112 ALA A C 1
ATOM 891 O O . ALA A 1 112 ? 0.815 -0.871 7.272 1.00 97.06 112 ALA A O 1
ATOM 892 N N . LEU A 1 113 ? -0.764 -2.372 6.724 1.00 97.00 113 LEU A N 1
ATOM 893 C CA . LEU A 1 113 ? 0.033 -3.121 5.754 1.00 97.00 113 LEU A CA 1
ATOM 894 C C . LEU A 1 113 ? -0.650 -3.062 4.391 1.00 97.00 113 LEU A C 1
ATOM 896 O O . LEU A 1 113 ? -1.745 -3.589 4.198 1.00 97.00 113 LEU A O 1
ATOM 900 N N . LEU A 1 114 ? 0.009 -2.415 3.440 1.00 95.94 114 LEU A N 1
ATOM 901 C CA . LEU A 1 114 ? -0.415 -2.364 2.051 1.00 95.94 114 LEU A CA 1
ATOM 902 C C . LEU A 1 114 ? 0.266 -3.499 1.300 1.00 95.94 114 LEU A C 1
ATOM 904 O O . LEU A 1 114 ? 1.477 -3.666 1.437 1.00 95.94 114 LEU A O 1
ATOM 908 N N . VAL A 1 115 ? -0.489 -4.240 0.492 1.00 95.56 115 VAL A N 1
ATOM 909 C CA . VAL A 1 115 ? 0.053 -5.301 -0.363 1.00 95.56 115 VAL A CA 1
ATOM 910 C C . VAL A 1 115 ? -0.342 -5.057 -1.812 1.00 95.56 115 VAL A C 1
ATOM 912 O O . VAL A 1 115 ? -1.524 -4.997 -2.163 1.00 95.56 115 VAL A O 1
ATOM 915 N N . PHE A 1 116 ? 0.670 -4.940 -2.661 1.00 94.19 116 PHE A N 1
ATOM 916 C CA . PHE A 1 116 ? 0.537 -4.702 -4.087 1.00 94.19 116 PHE A CA 1
ATOM 917 C C . PHE A 1 116 ? 0.603 -6.021 -4.851 1.00 94.19 116 PHE A C 1
ATOM 919 O O . PHE A 1 116 ? 1.467 -6.862 -4.617 1.00 94.19 116 PHE A O 1
ATOM 926 N N . LYS A 1 117 ? -0.305 -6.197 -5.806 1.00 92.44 117 LYS A N 1
ATOM 927 C CA . LYS A 1 117 ? -0.306 -7.350 -6.711 1.00 92.44 117 LYS A CA 1
ATOM 928 C C . LYS A 1 117 ? 0.654 -7.142 -7.875 1.00 92.44 117 LYS A C 1
ATOM 930 O O . LYS A 1 117 ? 1.355 -8.068 -8.283 1.00 92.44 117 LYS A O 1
ATOM 935 N N . ASN A 1 118 ? 0.664 -5.925 -8.412 1.00 92.19 118 ASN A N 1
ATOM 936 C CA . ASN A 1 118 ? 1.506 -5.528 -9.528 1.00 92.19 118 ASN A CA 1
ATOM 937 C C . ASN A 1 118 ? 1.988 -4.084 -9.353 1.00 92.19 118 ASN A C 1
ATOM 939 O O . ASN A 1 118 ? 1.229 -3.223 -8.907 1.00 92.19 118 ASN A O 1
ATOM 943 N N . ILE A 1 119 ? 3.236 -3.825 -9.732 1.00 93.50 119 ILE A N 1
ATOM 944 C CA . ILE A 1 119 ? 3.791 -2.480 -9.873 1.00 93.50 119 ILE A CA 1
ATOM 945 C C . ILE A 1 119 ? 4.440 -2.384 -11.252 1.00 93.50 119 ILE A C 1
ATOM 947 O O . ILE A 1 119 ? 5.395 -3.104 -11.541 1.00 93.50 119 ILE A O 1
ATOM 951 N N . ASN A 1 120 ? 3.963 -1.464 -12.086 1.00 92.12 120 ASN A N 1
ATOM 952 C CA . ASN A 1 120 ? 4.625 -1.116 -13.339 1.00 92.12 120 ASN A CA 1
ATOM 953 C C . ASN A 1 120 ? 5.354 0.218 -13.192 1.00 92.12 120 ASN A C 1
ATOM 955 O O . ASN A 1 120 ? 4.793 1.205 -12.711 1.00 92.12 120 ASN A O 1
ATOM 959 N N . ILE A 1 121 ? 6.604 0.232 -13.643 1.00 92.31 121 ILE A N 1
ATOM 960 C CA . ILE A 1 121 ? 7.481 1.399 -13.659 1.00 92.31 121 ILE A CA 1
ATOM 961 C C . ILE A 1 121 ? 7.820 1.684 -15.113 1.00 92.31 121 ILE A C 1
ATOM 963 O O . ILE A 1 121 ? 8.465 0.868 -15.780 1.00 92.31 121 ILE A O 1
ATOM 967 N N . SER A 1 122 ? 7.403 2.842 -15.612 1.00 89.62 122 SER A N 1
ATOM 968 C CA . SER A 1 122 ? 7.610 3.223 -17.006 1.00 89.62 122 SER A CA 1
ATOM 969 C C . SER A 1 122 ? 8.352 4.550 -17.106 1.00 89.62 122 SER A C 1
ATOM 971 O O . SER A 1 122 ? 7.949 5.548 -16.525 1.00 89.62 122 SER A O 1
ATOM 973 N N . ALA A 1 123 ? 9.464 4.556 -17.837 1.00 87.94 123 ALA A N 1
ATOM 974 C CA . ALA A 1 123 ? 10.164 5.782 -18.200 1.00 87.94 123 ALA A CA 1
ATOM 975 C C . ALA A 1 123 ? 9.557 6.363 -19.480 1.00 87.94 123 ALA A C 1
ATOM 977 O O . ALA A 1 123 ? 9.527 5.665 -20.510 1.00 87.94 123 ALA A O 1
ATOM 978 N N . ASP A 1 124 ? 9.137 7.626 -19.407 1.00 82.81 124 ASP A N 1
ATOM 979 C CA . ASP A 1 124 ? 8.759 8.458 -20.544 1.00 82.81 124 ASP A CA 1
ATOM 980 C C . ASP A 1 124 ? 10.029 9.054 -21.185 1.00 82.81 124 ASP A C 1
ATOM 982 O O . ASP A 1 124 ? 10.705 9.888 -20.574 1.00 82.81 124 ASP A O 1
ATOM 986 N N . PRO A 1 125 ? 10.384 8.643 -22.417 1.00 75.88 125 PRO A N 1
ATOM 987 C CA . PRO A 1 125 ? 11.580 9.130 -23.097 1.00 75.88 125 PRO A CA 1
ATOM 988 C C . PRO A 1 125 ? 11.460 10.578 -23.602 1.00 75.88 125 PRO A C 1
ATOM 990 O O . PRO A 1 125 ? 12.466 11.144 -24.028 1.00 75.88 125 PRO A O 1
ATOM 993 N N . TYR A 1 126 ? 10.260 11.163 -23.604 1.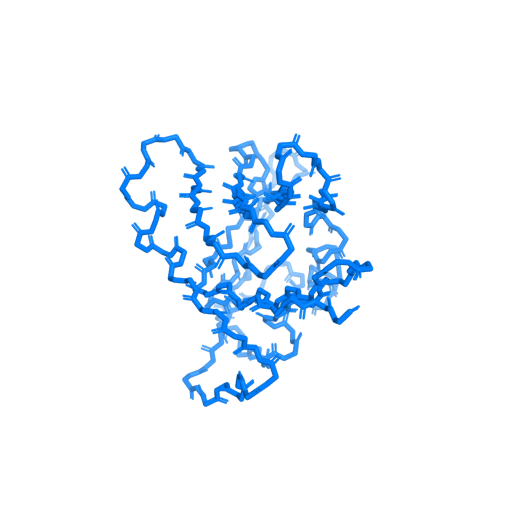00 81.25 126 TYR A N 1
ATOM 994 C CA . TYR A 1 126 ? 9.993 12.517 -24.095 1.00 81.25 126 TYR A CA 1
ATOM 995 C C . TYR A 1 126 ? 9.878 13.542 -22.965 1.00 81.25 126 TYR A C 1
ATOM 997 O O . TYR A 1 126 ? 10.221 14.705 -23.176 1.00 81.25 126 TYR A O 1
ATOM 1005 N N . ALA A 1 127 ? 9.407 13.119 -21.790 1.00 76.94 127 ALA A N 1
ATOM 1006 C CA . ALA A 1 127 ? 9.177 13.994 -20.639 1.00 76.94 127 ALA A CA 1
ATOM 1007 C C . ALA A 1 127 ? 10.263 13.914 -19.548 1.00 76.94 127 ALA A C 1
ATOM 1009 O O . ALA A 1 127 ? 10.160 14.642 -18.565 1.00 76.94 127 ALA A O 1
ATOM 1010 N N . ASP A 1 128 ? 11.277 13.050 -19.707 1.00 79.12 128 ASP A N 1
ATOM 1011 C CA . ASP A 1 128 ? 12.278 12.734 -18.665 1.00 79.12 128 ASP A CA 1
ATOM 1012 C C . ASP A 1 128 ? 11.612 12.437 -17.305 1.00 79.12 128 ASP A C 1
ATOM 1014 O O . ASP A 1 128 ? 12.010 12.925 -16.249 1.00 79.12 128 ASP A O 1
ATOM 1018 N N . ALA A 1 129 ? 10.522 11.666 -17.359 1.00 83.50 129 ALA A N 1
ATOM 1019 C CA . ALA A 1 129 ? 9.650 11.378 -16.228 1.00 83.50 129 ALA A CA 1
ATOM 1020 C C . ALA A 1 129 ? 9.456 9.868 -16.054 1.00 83.50 129 ALA A C 1
ATOM 1022 O O . ALA A 1 129 ? 9.514 9.096 -17.015 1.00 83.50 129 ALA A O 1
ATOM 1023 N N . ILE A 1 130 ? 9.204 9.446 -14.814 1.00 87.31 130 ILE A N 1
ATOM 1024 C CA . ILE A 1 130 ? 8.811 8.073 -14.491 1.00 87.31 130 ILE A CA 1
ATOM 1025 C C . ILE A 1 130 ? 7.336 8.083 -14.107 1.00 87.31 130 ILE A C 1
ATOM 1027 O O . ILE A 1 130 ? 6.940 8.798 -13.188 1.00 87.31 130 ILE A O 1
ATOM 1031 N N . HIS A 1 131 ? 6.542 7.271 -14.796 1.00 89.19 131 HIS A N 1
ATOM 1032 C CA . HIS A 1 131 ? 5.152 7.013 -14.450 1.00 89.19 131 HIS A CA 1
ATOM 1033 C C . HIS A 1 131 ? 5.022 5.663 -13.765 1.00 89.19 131 HIS A C 1
ATOM 1035 O O . HIS A 1 131 ? 5.641 4.668 -14.171 1.00 89.19 131 HIS A O 1
ATOM 1041 N N . TYR A 1 132 ? 4.153 5.639 -12.763 1.00 90.62 132 TYR A N 1
ATOM 1042 C CA . TYR A 1 132 ? 3.877 4.464 -11.962 1.00 90.62 132 TYR A CA 1
ATOM 1043 C C . TYR A 1 132 ? 2.453 3.973 -12.178 1.00 90.62 132 TYR A C 1
ATOM 1045 O O . TYR A 1 132 ? 1.517 4.753 -12.339 1.00 90.62 132 TYR A O 1
ATOM 1053 N N . TYR A 1 133 ? 2.283 2.660 -12.136 1.00 89.88 133 TYR A N 1
ATOM 1054 C CA . TYR A 1 133 ? 0.977 2.040 -11.982 1.00 89.88 133 TYR A CA 1
ATOM 1055 C C . TYR A 1 133 ? 1.071 1.007 -10.869 1.00 89.88 133 TYR A C 1
ATOM 1057 O O . TYR A 1 133 ? 1.852 0.063 -10.971 1.00 89.88 133 TYR A O 1
ATOM 1065 N N . LEU A 1 134 ? 0.304 1.208 -9.799 1.00 90.56 134 LEU A N 1
ATOM 1066 C CA . LEU A 1 134 ? 0.276 0.318 -8.644 1.00 90.56 134 LEU A CA 1
ATOM 1067 C C . LEU A 1 134 ? -1.101 -0.327 -8.554 1.00 90.56 134 LEU A C 1
ATOM 1069 O O . LEU A 1 134 ? -2.107 0.363 -8.390 1.00 90.56 134 LEU A O 1
ATOM 1073 N N . ASP A 1 135 ? -1.125 -1.651 -8.612 1.00 89.81 135 ASP A N 1
ATOM 1074 C CA . ASP A 1 135 ? -2.310 -2.454 -8.342 1.00 89.81 135 ASP A CA 1
ATOM 1075 C C . ASP A 1 135 ? -2.305 -2.838 -6.857 1.00 89.81 135 ASP A C 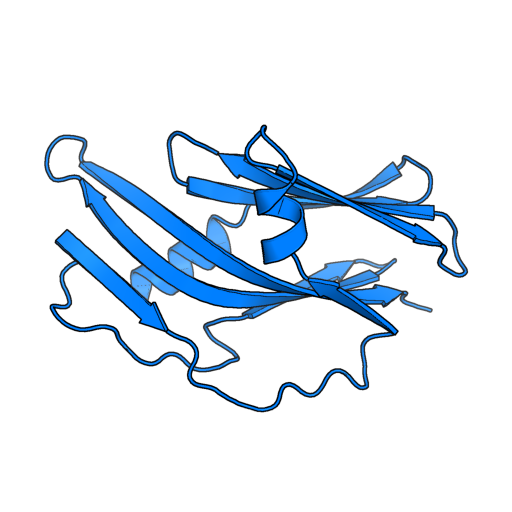1
ATOM 1077 O O . ASP A 1 135 ? -1.655 -3.808 -6.449 1.00 89.81 135 ASP A O 1
ATOM 1081 N N . LEU A 1 136 ? -2.961 -2.017 -6.030 1.00 91.19 136 LEU A N 1
ATOM 1082 C CA . LEU A 1 136 ? -3.141 -2.292 -4.606 1.00 91.19 136 LEU A CA 1
ATOM 1083 C C . LEU A 1 136 ? -4.203 -3.385 -4.445 1.00 91.19 136 LEU A C 1
ATOM 1085 O O . LEU A 1 136 ? -5.387 -3.138 -4.658 1.00 91.19 136 LEU A O 1
ATOM 1089 N N . SER A 1 137 ? -3.772 -4.580 -4.040 1.00 90.50 137 SER A N 1
ATOM 1090 C CA . SER A 1 137 ? -4.675 -5.709 -3.807 1.00 90.50 137 SER A CA 1
ATOM 1091 C C . SER A 1 137 ? -5.457 -5.497 -2.522 1.00 90.50 137 SER A C 1
ATOM 1093 O O . SER A 1 137 ? -6.685 -5.445 -2.512 1.00 90.50 137 SER A O 1
ATOM 1095 N N . SER A 1 138 ? -4.714 -5.370 -1.426 1.00 92.38 138 SER A N 1
ATOM 1096 C CA . SER A 1 138 ? -5.280 -5.416 -0.090 1.00 92.38 138 SER A CA 1
ATOM 1097 C C . SER A 1 138 ? -4.622 -4.381 0.801 1.00 92.38 138 SER A C 1
ATOM 1099 O O . SER A 1 138 ? -3.416 -4.137 0.717 1.00 92.38 138 SER A O 1
ATOM 1101 N N . LEU A 1 139 ? -5.426 -3.812 1.690 1.00 95.25 139 LEU A N 1
ATOM 1102 C CA . LEU A 1 139 ? -4.957 -3.042 2.829 1.00 95.25 139 LEU A CA 1
ATOM 1103 C C . LEU A 1 139 ? -5.387 -3.769 4.097 1.00 95.25 139 LEU A C 1
ATOM 1105 O O . LEU A 1 139 ? -6.573 -4.026 4.295 1.00 95.25 139 LEU A O 1
ATOM 1109 N N . TYR A 1 140 ? -4.429 -4.092 4.955 1.00 96.25 140 TYR A N 1
ATOM 1110 C CA . TYR A 1 140 ? -4.683 -4.644 6.279 1.00 96.25 140 TYR A CA 1
ATOM 1111 C C . TYR A 1 140 ? -4.483 -3.561 7.328 1.00 96.25 140 TYR A C 1
ATOM 1113 O O . TYR A 1 140 ? -3.579 -2.734 7.200 1.00 96.25 140 TYR A O 1
ATOM 1121 N N . LEU A 1 141 ? -5.335 -3.544 8.348 1.00 96.81 141 LEU A N 1
ATOM 1122 C CA . LEU A 1 141 ? -5.299 -2.536 9.399 1.00 96.81 141 LEU A CA 1
ATOM 1123 C C . LEU A 1 141 ? -5.457 -3.191 10.768 1.00 96.81 141 LEU A C 1
ATOM 1125 O O . LEU A 1 141 ? -6.369 -3.991 10.991 1.00 96.81 141 LEU A O 1
ATOM 1129 N N . GLN A 1 142 ? -4.583 -2.796 11.684 1.00 97.25 142 GLN A N 1
ATOM 1130 C CA . GLN A 1 142 ? -4.634 -3.128 13.097 1.00 97.25 142 GLN A CA 1
ATOM 1131 C C . GLN A 1 142 ? -4.764 -1.842 13.909 1.00 97.25 142 GLN A C 1
ATOM 1133 O O . GLN A 1 142 ? -4.048 -0.873 13.670 1.00 97.25 142 GLN A O 1
ATOM 1138 N N . GLU A 1 143 ? -5.672 -1.837 14.878 1.00 96.75 143 GLU A N 1
ATOM 1139 C CA . GLU A 1 143 ? -5.755 -0.779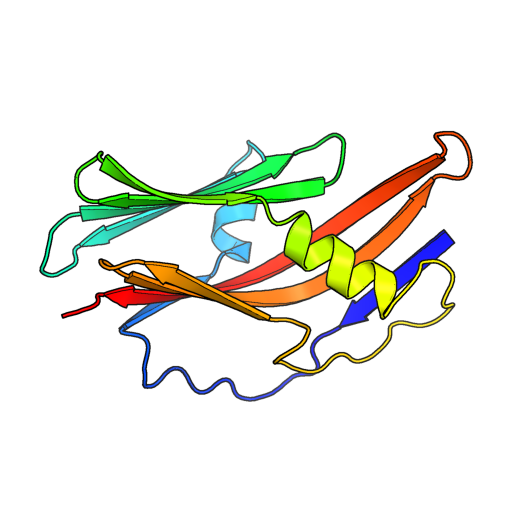 15.886 1.00 96.75 143 GLU A CA 1
ATOM 1140 C C . GLU A 1 143 ? -4.730 -1.046 16.993 1.00 96.75 143 GLU A C 1
ATOM 1142 O O . GLU A 1 143 ? -4.672 -2.153 17.538 1.00 96.75 143 GLU A O 1
ATOM 1147 N N . ASN A 1 144 ? -3.918 -0.042 17.317 1.00 94.38 144 ASN A N 1
ATOM 1148 C CA . ASN A 1 144 ? -2.902 -0.167 18.354 1.00 94.38 144 ASN A CA 1
ATOM 1149 C C . ASN A 1 144 ? -3.521 0.057 19.750 1.00 94.38 144 ASN A C 1
ATOM 1151 O O . ASN A 1 144 ? -4.367 0.957 19.888 1.00 94.38 144 ASN A O 1
ATOM 1155 N N . PRO A 1 145 ? -3.109 -0.739 20.761 1.00 86.12 145 PRO A N 1
ATOM 1156 C CA . PRO A 1 145 ? -3.586 -0.623 22.141 1.00 86.12 145 PRO A CA 1
ATOM 1157 C C . PRO A 1 145 ? -3.413 0.766 22.768 1.00 86.12 145 PRO A C 1
ATOM 1159 O O . PRO A 1 145 ? -2.439 1.475 22.422 1.00 86.12 145 PRO A O 1
#

Radius of gyration: 15.7 Å; Cα contacts (8 Å, |Δi|>4): 296; chains: 1; bounding box: 33×31×46 Å

Sequence (145 aa):
METSLILPPEAIDISDFRWAFDMQTLAENNKENSASVTVNGDRGIYRINWTVDMQIGIPTLKIDLNDRVILEQNMNTYLDRITKAYPPGKPRPTQATLEEMSLQLETPEVTALLVFKNINISADPYADAIHYYLDLSSLYLQENP